Protein AF-A0A7W1LN37-F1 (afdb_monomer)

Solvent-accessible surface area (backbone atoms only — not comparable to full-atom values): 5889 Å² total; per-residue (Å²): 143,82,86,81,80,59,68,68,56,55,52,51,50,53,50,52,52,51,52,50,53,52,51,55,58,57,50,51,65,76,66,51,80,75,85,78,79,82,83,60,90,62,71,45,82,70,44,58,78,36,67,67,75,41,67,77,50,77,49,78,46,66,31,92,90,46,73,94,40,73,45,78,48,76,42,61,58,87,82,74,81,78,83,90,67,99,74,133

Secondary structure (DSSP, 8-state):
------HHHHHHHHHHHHHHHHHHH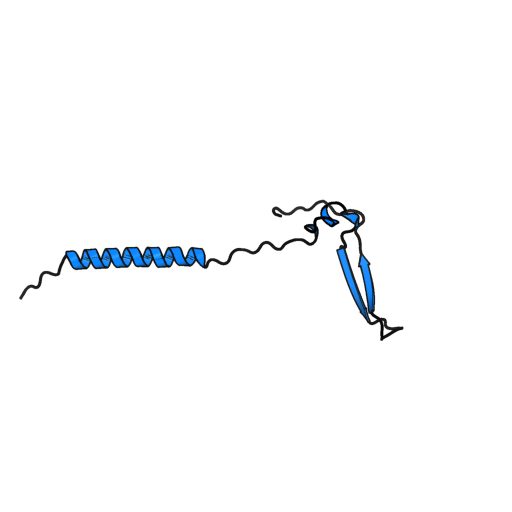HHHHHSSPP-PPPPPGGGSTTTTT-GGG-EEEEEEEE-SS-TTSEEEEEEE-S-PPPP-SS--

Mean predicted aligned error: 16.5 Å

pLDDT: mean 71.47, std 15.27, range [43.41, 98.19]

Nearest PDB structures (foldseek):
  7y4l-assembly1_WA  TM=2.799E-01  e=6.888E+00  Porphyridium purpureum

Foldseek 3Di:
DDDDDDPPVVVVVVVVVVVVVVVVVVVVVVVPDDPDDDDDPCPPPVCVVPVQPDWDDKDWDQDPVHNVDIDIDIHGDPDDDPDDDDDD

Structure (mmCIF, N/CA/C/O backbone):
data_AF-A0A7W1LN37-F1
#
_entry.id   AF-A0A7W1LN37-F1
#
loop_
_atom_site.group_PDB
_atom_site.id
_atom_site.type_symbol
_atom_site.label_atom_id
_atom_site.label_alt_id
_atom_site.label_comp_id
_atom_site.label_asym_id
_atom_site.label_entity_id
_atom_site.label_seq_id
_atom_site.pdbx_PDB_ins_code
_atom_site.Cartn_x
_atom_site.Cartn_y
_atom_site.Cartn_z
_atom_site.occupancy
_atom_site.B_iso_or_equiv
_atom_site.auth_seq_id
_atom_site.auth_comp_id
_atom_site.auth_asym_id
_atom_site.auth_atom_id
_atom_site.pdbx_PDB_model_num
ATOM 1 N N . MET A 1 1 ? 68.717 -42.795 20.129 1.00 47.88 1 MET A N 1
ATOM 2 C CA . MET A 1 1 ? 67.506 -41.973 20.341 1.00 47.88 1 MET A CA 1
ATOM 3 C C . MET A 1 1 ? 67.500 -40.823 19.335 1.00 47.88 1 MET A C 1
ATOM 5 O O . MET A 1 1 ? 68.056 -39.782 19.636 1.00 47.88 1 MET A O 1
ATOM 9 N N . GLN A 1 2 ? 66.946 -41.009 18.134 1.00 50.72 2 GLN A N 1
ATOM 10 C CA . GLN A 1 2 ? 66.573 -39.908 17.226 1.00 50.72 2 GLN A CA 1
ATOM 11 C C . GLN A 1 2 ? 65.371 -40.390 16.398 1.00 50.72 2 GLN A C 1
ATOM 13 O O . GLN A 1 2 ? 65.508 -41.228 15.509 1.00 50.72 2 GLN A O 1
ATOM 18 N N . LEU A 1 3 ? 64.174 -39.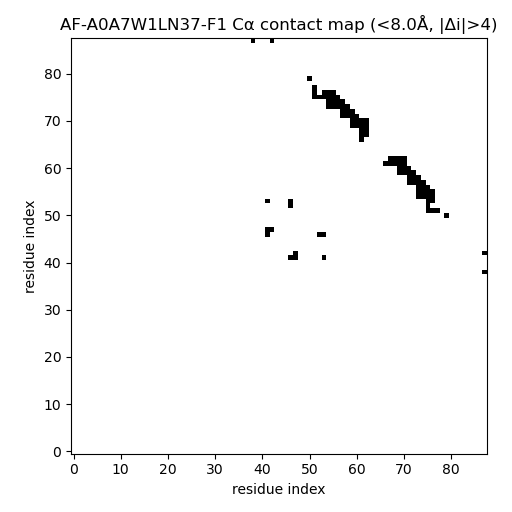939 16.775 1.00 55.78 3 LEU A N 1
ATOM 19 C CA . LEU A 1 3 ? 62.898 -40.296 16.157 1.00 55.78 3 LEU A CA 1
ATOM 20 C C . LEU A 1 3 ? 62.649 -39.326 14.990 1.00 55.78 3 LEU A C 1
ATOM 22 O O . LEU A 1 3 ? 62.336 -38.165 15.222 1.00 55.78 3 LEU A O 1
ATOM 26 N N . ILE A 1 4 ? 62.810 -39.766 13.740 1.00 59.75 4 ILE A N 1
ATOM 27 C CA . ILE A 1 4 ? 62.530 -38.936 12.552 1.00 59.75 4 ILE A CA 1
ATOM 28 C C . ILE A 1 4 ? 61.010 -38.958 12.294 1.00 59.75 4 ILE A C 1
ATOM 30 O O . ILE A 1 4 ? 60.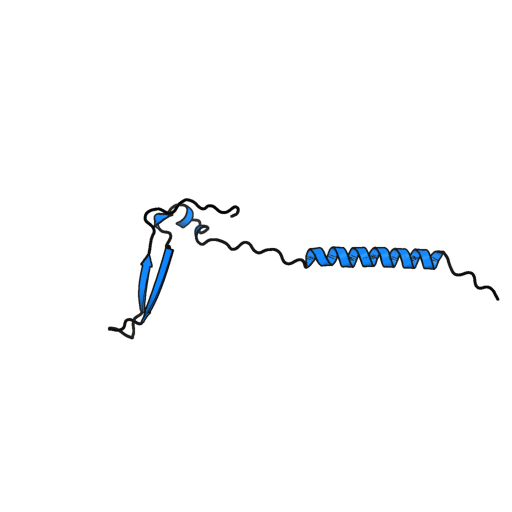482 -40.013 11.923 1.00 59.75 4 ILE A O 1
ATOM 34 N N . PRO A 1 5 ? 60.255 -37.852 12.447 1.00 54.09 5 PRO A N 1
ATOM 35 C CA . PRO A 1 5 ? 58.812 -37.906 12.271 1.00 54.09 5 PRO A CA 1
ATOM 36 C C . PRO A 1 5 ? 58.432 -37.872 10.781 1.00 54.09 5 PRO A C 1
ATOM 38 O O . PRO A 1 5 ? 58.598 -36.882 10.074 1.00 54.09 5 PRO A O 1
ATOM 41 N N . ARG A 1 6 ? 57.882 -38.996 10.303 1.00 61.25 6 ARG A N 1
ATOM 42 C CA . ARG A 1 6 ? 56.633 -39.096 9.517 1.00 61.25 6 ARG A CA 1
ATOM 43 C C . ARG A 1 6 ? 56.285 -37.890 8.599 1.00 61.25 6 ARG A C 1
ATOM 45 O O . ARG A 1 6 ? 55.217 -37.297 8.728 1.00 61.25 6 ARG A O 1
ATOM 52 N N . LYS A 1 7 ? 57.086 -37.616 7.554 1.00 53.84 7 LYS A N 1
ATOM 53 C CA . LYS A 1 7 ? 56.746 -36.650 6.466 1.00 53.84 7 LYS A CA 1
ATOM 54 C C . LYS A 1 7 ? 55.337 -36.852 5.872 1.00 53.84 7 LYS A C 1
ATOM 56 O O . LYS A 1 7 ? 54.698 -35.895 5.448 1.00 53.84 7 LYS A O 1
ATOM 61 N N . LYS A 1 8 ? 54.833 -38.093 5.854 1.00 55.91 8 LYS A N 1
ATOM 62 C CA . LYS A 1 8 ? 53.475 -38.442 5.390 1.00 55.91 8 LYS A CA 1
ATOM 63 C C . LYS A 1 8 ? 52.366 -37.887 6.300 1.00 55.91 8 LYS A C 1
ATOM 65 O O . LYS A 1 8 ? 51.318 -37.502 5.798 1.00 55.91 8 LYS A O 1
ATOM 70 N N . HIS A 1 9 ? 52.611 -37.786 7.608 1.00 56.66 9 HIS A N 1
ATOM 71 C CA . HIS A 1 9 ? 51.633 -37.261 8.569 1.00 56.66 9 HIS A CA 1
ATOM 72 C C . HIS A 1 9 ? 51.568 -35.737 8.549 1.00 56.66 9 HIS A C 1
ATOM 74 O O . HIS A 1 9 ? 50.484 -35.187 8.683 1.00 56.66 9 HIS A O 1
ATOM 80 N N . VAL A 1 10 ? 52.695 -35.068 8.284 1.00 60.09 10 VAL A N 1
ATOM 81 C CA . VAL A 1 10 ? 52.736 -33.610 8.075 1.00 60.09 10 VAL A CA 1
ATOM 82 C C . VAL A 1 10 ? 51.956 -33.215 6.815 1.00 60.09 10 VAL A C 1
ATOM 84 O O . VAL A 1 10 ? 51.178 -32.270 6.844 1.00 60.09 10 VAL A O 1
ATOM 87 N N . ARG A 1 11 ? 52.091 -33.985 5.725 1.00 61.03 11 ARG A N 1
ATOM 88 C CA . ARG A 1 11 ? 51.344 -33.761 4.472 1.00 61.03 11 ARG A CA 1
ATOM 89 C C . ARG A 1 11 ? 49.846 -34.030 4.624 1.00 61.03 11 ARG A C 1
ATOM 91 O O . ARG A 1 11 ? 49.045 -33.252 4.122 1.00 61.03 11 ARG A O 1
ATOM 98 N N . GLY A 1 12 ? 49.474 -35.094 5.340 1.00 60.28 12 GLY A N 1
ATOM 99 C CA . GLY A 1 12 ? 48.074 -35.393 5.655 1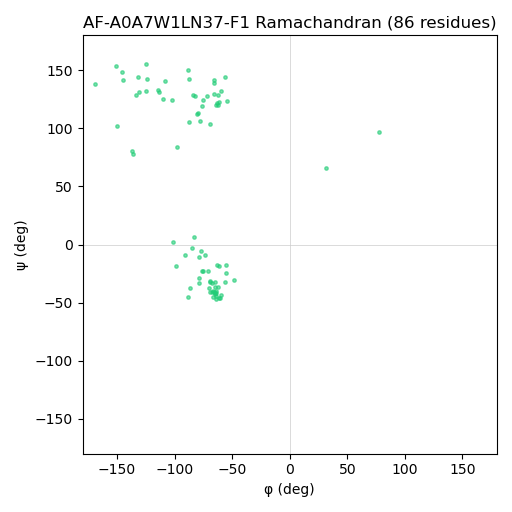.00 60.28 12 GLY A CA 1
ATOM 100 C C . GLY A 1 12 ? 47.434 -34.315 6.531 1.00 60.28 12 GLY A C 1
ATOM 101 O O . GLY A 1 12 ? 46.369 -33.816 6.193 1.00 60.28 12 GLY A O 1
ATOM 102 N N . ALA A 1 13 ? 48.122 -33.884 7.594 1.00 65.75 13 ALA A N 1
ATOM 103 C CA . ALA A 1 13 ? 47.649 -32.805 8.458 1.00 65.75 13 ALA A CA 1
ATOM 104 C C . ALA A 1 13 ? 47.476 -31.489 7.685 1.00 65.75 13 ALA A C 1
ATOM 106 O O . ALA A 1 13 ? 46.431 -30.859 7.786 1.00 65.75 13 ALA A O 1
ATOM 107 N N . MET A 1 14 ? 48.451 -31.110 6.853 1.00 69.50 14 MET A N 1
ATOM 108 C CA . MET A 1 14 ? 48.384 -29.902 6.023 1.00 69.50 14 MET A CA 1
ATOM 109 C C . MET A 1 14 ? 47.225 -29.943 5.014 1.00 69.50 14 MET A C 1
ATOM 111 O O . MET A 1 14 ? 46.578 -28.925 4.783 1.00 69.50 14 MET A O 1
ATOM 115 N N . CYS A 1 15 ? 46.918 -31.116 4.454 1.00 70.06 15 CYS A N 1
ATOM 116 C CA . CYS A 1 15 ? 45.779 -31.301 3.556 1.00 70.06 15 CYS A CA 1
ATOM 117 C C . CYS A 1 15 ? 44.438 -31.188 4.304 1.00 70.06 15 CYS A C 1
ATOM 119 O O . CYS A 1 15 ? 43.532 -30.510 3.827 1.00 70.06 15 CYS A O 1
ATOM 121 N N . CYS A 1 16 ? 44.337 -31.756 5.512 1.00 72.38 16 CYS A N 1
ATOM 122 C CA . CYS A 1 16 ? 43.157 -31.603 6.367 1.00 72.38 16 CYS A CA 1
ATOM 123 C C . CYS A 1 16 ? 42.938 -30.150 6.810 1.00 72.38 16 CYS A C 1
ATOM 125 O O . CYS A 1 16 ? 41.801 -29.695 6.804 1.00 72.38 16 CYS A O 1
ATOM 127 N N . PHE A 1 17 ? 44.007 -29.418 7.150 1.00 72.25 17 PHE A N 1
ATOM 128 C CA . PHE A 1 17 ? 43.936 -27.991 7.491 1.00 72.25 17 PHE A CA 1
ATOM 129 C C . PHE A 1 17 ? 43.515 -27.124 6.301 1.00 72.25 17 PHE A C 1
ATOM 131 O O . PHE A 1 17 ? 42.713 -26.209 6.461 1.00 72.25 17 PHE A O 1
ATOM 138 N N . ALA A 1 18 ? 44.025 -27.415 5.102 1.00 72.50 18 ALA A N 1
ATOM 139 C CA . ALA A 1 18 ? 43.598 -26.717 3.895 1.00 72.50 18 ALA A CA 1
ATOM 140 C C . ALA A 1 18 ? 42.114 -26.987 3.590 1.00 72.50 18 ALA A C 1
ATOM 142 O O . ALA A 1 18 ? 41.361 -26.054 3.321 1.00 72.50 18 ALA A O 1
ATOM 143 N N . ALA A 1 19 ? 41.676 -28.246 3.692 1.00 72.88 19 ALA A N 1
ATOM 144 C CA . ALA A 1 19 ? 40.288 -28.636 3.454 1.00 72.88 19 ALA A CA 1
ATOM 145 C C . ALA A 1 19 ? 39.314 -28.012 4.468 1.00 72.88 19 ALA A C 1
ATOM 147 O O . ALA A 1 19 ? 38.247 -27.537 4.078 1.00 72.88 19 ALA A O 1
ATOM 148 N N . SER A 1 20 ? 39.677 -27.964 5.753 1.00 74.81 20 SER A N 1
ATOM 149 C CA . SER A 1 20 ? 38.841 -27.336 6.781 1.00 74.81 20 SER A CA 1
ATOM 150 C C . SER A 1 20 ? 38.788 -25.814 6.643 1.00 74.81 20 SER A C 1
ATOM 152 O O . SER A 1 20 ? 37.714 -25.242 6.808 1.00 74.81 20 SER A O 1
ATOM 154 N N . ALA A 1 21 ? 39.888 -25.156 6.264 1.00 75.81 21 ALA A N 1
ATOM 155 C CA . ALA A 1 21 ? 39.888 -23.721 5.977 1.00 75.81 21 ALA A CA 1
ATOM 156 C C . ALA A 1 21 ? 38.950 -23.371 4.807 1.00 75.81 21 ALA A C 1
ATOM 158 O O . ALA A 1 21 ? 38.122 -22.471 4.931 1.00 75.81 21 ALA A O 1
ATOM 159 N N . LEU A 1 22 ? 39.013 -24.134 3.710 1.00 76.38 22 LEU A N 1
ATOM 160 C CA . LEU A 1 22 ? 38.115 -23.980 2.558 1.00 76.38 22 LEU A CA 1
ATOM 161 C C . LEU A 1 22 ? 36.640 -24.182 2.936 1.00 76.38 22 LEU A C 1
ATOM 163 O O . LEU A 1 22 ? 35.789 -23.397 2.521 1.00 76.38 22 LEU A O 1
ATOM 167 N N . ALA A 1 23 ? 36.335 -25.196 3.751 1.00 75.81 23 ALA A N 1
ATOM 168 C CA . ALA A 1 23 ? 34.973 -25.464 4.205 1.00 75.81 23 ALA A CA 1
ATOM 169 C C . ALA A 1 23 ? 34.417 -24.336 5.092 1.00 75.81 23 ALA A C 1
ATOM 171 O O . ALA A 1 23 ? 33.272 -23.922 4.912 1.00 75.81 23 ALA A O 1
ATOM 172 N N . VAL A 1 24 ? 35.220 -23.799 6.016 1.00 76.75 24 VAL A N 1
ATOM 173 C CA . VAL A 1 24 ? 34.804 -22.702 6.906 1.00 76.75 24 VAL A CA 1
ATOM 174 C C . VAL A 1 24 ? 34.571 -21.411 6.119 1.00 76.75 24 VAL A C 1
ATOM 176 O O . VAL A 1 24 ? 33.539 -20.767 6.300 1.00 76.75 24 VAL A O 1
ATOM 179 N N . THR A 1 25 ? 35.473 -21.052 5.199 1.00 73.31 25 THR A N 1
ATOM 180 C CA . THR A 1 25 ? 35.310 -19.850 4.366 1.00 73.31 25 THR A CA 1
ATOM 181 C C . THR A 1 25 ? 34.128 -19.976 3.400 1.00 73.31 25 THR A C 1
ATOM 183 O O . THR A 1 25 ? 33.366 -19.024 3.255 1.00 73.31 25 THR A O 1
ATOM 186 N N . GLY A 1 26 ? 33.920 -21.147 2.787 1.00 75.69 26 GLY A N 1
ATOM 187 C CA . GLY A 1 26 ? 32.769 -21.390 1.909 1.00 75.69 26 GLY A CA 1
ATOM 188 C C . GLY A 1 26 ? 31.426 -21.333 2.646 1.00 75.69 26 GLY A C 1
ATOM 189 O O . GLY A 1 26 ? 30.454 -20.800 2.120 1.00 75.69 26 GLY A O 1
ATOM 190 N N . SER A 1 27 ? 31.383 -21.810 3.893 1.00 73.19 27 SER A N 1
ATOM 191 C CA . SER A 1 27 ? 30.165 -21.785 4.718 1.00 73.19 27 SER A CA 1
ATOM 192 C C . SER A 1 27 ? 29.768 -20.369 5.145 1.00 73.19 27 SER A C 1
ATOM 194 O O . SER A 1 27 ? 28.582 -20.074 5.261 1.00 73.19 27 SER A O 1
ATOM 196 N N . ALA A 1 28 ? 30.739 -19.472 5.343 1.00 73.44 28 ALA A N 1
ATOM 197 C CA . ALA A 1 28 ? 30.471 -18.079 5.696 1.00 73.44 28 ALA A CA 1
ATOM 198 C C . ALA A 1 28 ? 29.746 -17.312 4.575 1.00 73.44 28 ALA A C 1
ATOM 200 O O . ALA A 1 28 ? 28.917 -16.458 4.867 1.00 73.44 28 ALA A O 1
ATOM 201 N N . ALA A 1 29 ? 30.006 -17.646 3.306 1.00 74.12 29 ALA A N 1
ATOM 202 C CA . ALA A 1 29 ? 29.299 -17.055 2.169 1.00 74.12 29 ALA A CA 1
ATOM 203 C C . ALA A 1 29 ? 27.829 -17.507 2.085 1.00 74.12 29 ALA A C 1
ATOM 205 O O . ALA A 1 29 ? 26.982 -16.733 1.660 1.00 74.12 29 ALA A O 1
ATOM 206 N N . LEU A 1 30 ? 27.518 -18.730 2.528 1.00 75.06 30 LEU A N 1
ATOM 207 C CA . LEU A 1 30 ? 26.146 -19.259 2.564 1.00 75.06 30 LEU A CA 1
ATOM 208 C C . LEU A 1 30 ? 25.309 -18.693 3.721 1.00 75.06 30 LEU A C 1
ATOM 210 O O . LEU A 1 30 ? 24.086 -18.735 3.670 1.00 75.06 30 LEU A O 1
ATOM 214 N N . LEU A 1 31 ? 25.967 -18.203 4.773 1.00 77.06 31 LEU A N 1
ATOM 215 C CA . LEU A 1 31 ? 25.334 -17.588 5.944 1.00 77.06 31 LEU A CA 1
ATOM 216 C C . LEU A 1 31 ? 25.393 -16.058 5.906 1.00 77.06 31 LEU A C 1
ATOM 218 O O . LEU A 1 31 ? 24.971 -15.404 6.862 1.00 77.06 31 LEU A O 1
ATOM 222 N N . ALA A 1 32 ? 25.946 -15.481 4.837 1.00 80.31 32 ALA A N 1
ATOM 223 C CA . ALA A 1 32 ? 25.935 -14.045 4.649 1.00 80.31 32 ALA A CA 1
ATOM 224 C C . ALA A 1 32 ? 24.476 -13.593 4.516 1.00 80.31 32 ALA A C 1
ATOM 226 O O . ALA A 1 32 ? 23.745 -14.076 3.655 1.00 80.31 32 ALA A O 1
ATOM 227 N N . ALA A 1 33 ? 24.046 -12.692 5.400 1.00 76.19 33 ALA A N 1
ATOM 228 C CA . ALA A 1 33 ? 22.719 -12.105 5.310 1.00 76.19 33 ALA A CA 1
ATOM 229 C C . ALA A 1 33 ? 22.617 -11.320 3.997 1.00 76.19 33 ALA A C 1
ATOM 231 O O . ALA A 1 33 ? 23.397 -10.392 3.766 1.00 76.19 33 ALA A O 1
ATOM 232 N N . GLU A 1 34 ? 21.673 -11.697 3.139 1.00 75.19 34 GLU A N 1
ATOM 233 C CA . GLU A 1 34 ? 21.358 -10.902 1.960 1.00 75.19 34 GLU A CA 1
ATOM 234 C C . GLU A 1 34 ? 20.756 -9.564 2.399 1.00 75.19 34 GLU A C 1
ATOM 236 O O . GLU A 1 34 ? 19.952 -9.491 3.334 1.00 75.19 34 GLU A O 1
ATOM 241 N N . VAL A 1 35 ? 21.163 -8.483 1.733 1.00 75.62 35 VAL A N 1
ATOM 242 C CA . VAL A 1 35 ? 20.519 -7.181 1.908 1.00 75.62 35 VAL A CA 1
ATOM 243 C C . VAL A 1 35 ? 19.131 -7.297 1.290 1.00 75.62 35 VAL A C 1
ATOM 245 O O . VAL A 1 35 ? 19.000 -7.312 0.069 1.00 75.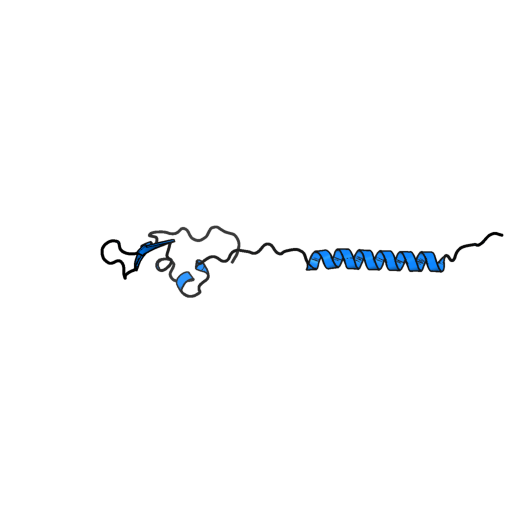62 35 VAL A O 1
ATOM 248 N N . GLY A 1 36 ? 18.102 -7.417 2.128 1.00 62.84 36 GLY A N 1
ATOM 249 C CA . GLY A 1 36 ? 16.722 -7.449 1.661 1.00 62.84 36 GLY A CA 1
ATOM 250 C C . GLY A 1 36 ? 16.376 -6.148 0.940 1.00 62.84 36 GLY A C 1
ATOM 251 O O . GLY A 1 36 ? 16.494 -5.066 1.518 1.00 62.84 36 GLY A O 1
ATOM 252 N N . THR A 1 37 ? 15.950 -6.243 -0.317 1.00 66.19 37 THR A N 1
ATOM 253 C CA . THR A 1 37 ? 15.266 -5.144 -0.994 1.00 66.19 37 THR A CA 1
ATOM 254 C C . THR A 1 37 ? 13.869 -5.017 -0.390 1.00 66.19 37 THR A C 1
ATOM 256 O O . THR A 1 37 ? 13.134 -5.995 -0.257 1.00 66.19 37 THR A O 1
ATOM 259 N N . ALA A 1 38 ? 13.506 -3.814 0.050 1.00 59.91 38 ALA A N 1
ATOM 260 C CA . ALA A 1 38 ? 12.133 -3.539 0.442 1.00 59.91 38 ALA A CA 1
ATOM 261 C C . ALA A 1 38 ? 11.300 -3.373 -0.837 1.00 59.91 38 ALA A C 1
ATOM 263 O O . ALA A 1 38 ? 11.594 -2.486 -1.636 1.00 59.91 38 ALA A O 1
ATOM 264 N N . SER A 1 39 ? 10.289 -4.224 -1.026 1.00 54.69 39 SER A N 1
ATOM 265 C CA . SER A 1 39 ? 9.305 -4.066 -2.105 1.00 54.69 39 SER A CA 1
ATOM 266 C C . SER A 1 39 ? 8.475 -2.800 -1.869 1.00 54.69 39 SER A C 1
ATOM 268 O O . SER A 1 39 ? 8.139 -2.462 -0.727 1.00 54.69 39 SER A O 1
ATOM 270 N N . SER A 1 40 ? 8.168 -2.083 -2.949 1.00 59.84 40 SER A N 1
ATOM 271 C CA . SER A 1 40 ? 7.275 -0.924 -2.917 1.00 59.84 40 SER A CA 1
ATOM 272 C C . SER A 1 40 ? 5.816 -1.347 -3.124 1.00 59.84 40 SER A C 1
ATOM 274 O O . SER A 1 40 ? 5.523 -2.275 -3.873 1.00 59.84 40 SER A O 1
ATOM 276 N N . HIS A 1 41 ? 4.870 -0.601 -2.542 1.00 53.66 41 HIS A N 1
ATOM 277 C CA . HIS A 1 41 ? 3.417 -0.764 -2.746 1.00 53.66 41 HIS A CA 1
ATOM 278 C C . HIS A 1 41 ? 2.988 -0.693 -4.233 1.00 53.66 41 HIS A C 1
ATOM 280 O O . HIS A 1 41 ? 1.913 -1.168 -4.600 1.00 53.66 41 HIS A O 1
ATOM 286 N N . ARG A 1 42 ? 3.855 -0.149 -5.100 1.00 53.88 42 ARG A N 1
ATOM 287 C CA . ARG A 1 42 ? 3.647 -0.009 -6.550 1.00 53.88 42 ARG A CA 1
ATOM 288 C C . ARG A 1 42 ? 3.745 -1.299 -7.363 1.00 53.88 42 ARG A C 1
ATOM 290 O O . ARG A 1 42 ? 3.429 -1.270 -8.548 1.00 53.88 42 ARG A O 1
ATOM 297 N N . GLU A 1 43 ? 4.177 -2.416 -6.783 1.00 56.03 43 GLU A N 1
ATOM 298 C CA . GLU A 1 43 ? 4.396 -3.662 -7.538 1.00 56.03 43 GLU A CA 1
ATOM 299 C C . GLU A 1 43 ? 3.130 -4.515 -7.723 1.00 56.03 43 GLU A C 1
ATOM 301 O O . GLU A 1 43 ? 3.158 -5.526 -8.428 1.00 56.03 43 GLU A O 1
ATOM 306 N N . ALA A 1 44 ? 1.989 -4.109 -7.151 1.00 59.91 44 ALA A N 1
ATOM 307 C CA . ALA A 1 44 ? 0.717 -4.779 -7.401 1.00 59.91 44 ALA A CA 1
ATOM 308 C C . ALA A 1 44 ? 0.328 -4.635 -8.895 1.00 59.91 44 ALA A C 1
ATOM 310 O O . ALA A 1 44 ? 0.108 -3.510 -9.354 1.00 59.91 44 ALA A O 1
ATOM 311 N N . PRO A 1 45 ? 0.166 -5.736 -9.663 1.00 59.94 45 PRO A N 1
ATOM 312 C CA . PRO A 1 45 ? 0.018 -5.700 -11.127 1.00 59.94 45 PRO A CA 1
ATOM 313 C C . PRO A 1 45 ? -1.117 -4.816 -11.669 1.00 59.94 45 PRO A C 1
ATOM 315 O O . PRO A 1 45 ? -1.075 -4.384 -12.821 1.00 59.94 45 PRO A O 1
ATOM 318 N N . LEU A 1 46 ? -2.149 -4.561 -10.858 1.00 59.28 46 LEU A N 1
ATOM 319 C CA . LEU A 1 46 ? -3.286 -3.716 -11.230 1.00 59.28 46 LEU A CA 1
ATOM 320 C C . LEU A 1 46 ? -3.044 -2.227 -10.942 1.00 59.28 46 LEU A C 1
ATOM 322 O O . LEU A 1 46 ? -3.436 -1.401 -11.758 1.00 59.28 46 LEU A O 1
ATOM 326 N N . ILE A 1 47 ? -2.364 -1.887 -9.841 1.00 66.25 47 ILE A N 1
ATOM 327 C CA . ILE A 1 47 ? -2.060 -0.492 -9.467 1.00 66.25 47 ILE A CA 1
ATOM 328 C C . ILE A 1 47 ? -0.879 0.050 -10.278 1.00 66.25 47 ILE A C 1
ATOM 330 O O . ILE A 1 47 ? -0.858 1.225 -10.626 1.00 66.25 47 ILE A O 1
ATOM 334 N N . LEU A 1 48 ? 0.049 -0.817 -10.701 1.00 65.44 48 LEU A N 1
ATOM 335 C CA . LEU A 1 48 ? 1.146 -0.435 -11.597 1.00 65.44 48 LEU A CA 1
ATOM 336 C C . LEU A 1 48 ? 0.644 0.191 -12.916 1.00 65.44 48 LEU A C 1
ATOM 338 O O . LEU A 1 48 ? 1.293 1.078 -13.467 1.00 65.44 48 LEU A O 1
ATOM 342 N N . ASN A 1 49 ? -0.519 -0.251 -13.406 1.00 69.94 49 ASN A N 1
ATOM 343 C CA . ASN A 1 49 ? -1.149 0.277 -14.619 1.00 69.94 49 ASN A CA 1
ATOM 344 C C . ASN A 1 49 ? -2.116 1.447 -14.354 1.00 69.94 49 ASN A C 1
ATOM 346 O O . ASN A 1 49 ? -2.555 2.083 -15.311 1.00 69.94 49 ASN A O 1
ATOM 350 N N . ASP A 1 50 ? -2.434 1.747 -13.089 1.00 76.00 50 ASP A N 1
ATOM 351 C CA . ASP A 1 50 ? -3.261 2.888 -12.681 1.00 76.00 50 ASP A CA 1
ATOM 352 C C . ASP A 1 50 ? -2.651 3.616 -11.466 1.00 76.00 50 ASP A C 1
ATOM 354 O O . ASP A 1 50 ? -3.111 3.462 -10.332 1.00 76.00 50 ASP A O 1
ATOM 358 N N . PRO A 1 51 ? -1.615 4.448 -11.687 1.00 72.31 51 PRO A N 1
ATOM 359 C CA . PRO A 1 51 ? -0.943 5.176 -10.612 1.00 72.31 51 PRO A CA 1
ATOM 360 C C . PRO A 1 51 ? -1.850 6.154 -9.855 1.00 72.31 51 PRO A C 1
ATOM 362 O O . PRO A 1 51 ? -1.499 6.579 -8.760 1.00 72.31 51 PRO A O 1
ATOM 365 N N . GLN A 1 52 ? -2.997 6.543 -10.425 1.00 73.00 52 GLN A N 1
ATOM 366 C CA . GLN A 1 52 ? -3.956 7.414 -9.738 1.00 73.00 52 GLN A CA 1
ATOM 367 C C . GLN A 1 52 ? -4.741 6.664 -8.662 1.00 73.00 52 GLN A C 1
ATOM 369 O O . GLN A 1 52 ? -5.242 7.290 -7.730 1.00 73.00 52 GLN A O 1
ATOM 374 N N . ALA A 1 53 ? -4.842 5.339 -8.776 1.00 77.62 53 ALA A N 1
ATOM 375 C CA . ALA A 1 53 ? -5.445 4.495 -7.756 1.00 77.62 53 ALA A CA 1
ATOM 376 C C . ALA A 1 53 ? -4.501 4.231 -6.566 1.00 77.62 53 ALA A C 1
ATOM 378 O O . ALA A 1 53 ? -4.957 3.723 -5.539 1.00 77.62 53 ALA A O 1
ATOM 379 N N . ASP A 1 54 ? -3.218 4.595 -6.675 1.00 76.31 54 ASP A N 1
ATOM 380 C CA . ASP A 1 54 ? -2.225 4.432 -5.612 1.00 76.31 54 ASP A CA 1
ATOM 381 C C . ASP A 1 54 ? -2.424 5.486 -4.508 1.00 76.31 54 ASP A C 1
ATOM 383 O O . ASP A 1 54 ? -2.455 6.696 -4.763 1.00 76.31 54 ASP A O 1
ATOM 387 N N . ASN A 1 55 ? -2.588 5.029 -3.268 1.00 78.88 55 ASN A N 1
ATOM 388 C CA . ASN A 1 55 ? -2.805 5.900 -2.117 1.00 78.88 55 ASN A CA 1
ATOM 389 C C . ASN A 1 55 ? -1.460 6.346 -1.524 1.00 78.88 55 ASN A C 1
ATOM 391 O O . ASN A 1 55 ? -0.530 5.552 -1.427 1.00 78.88 55 ASN A O 1
ATOM 395 N N . THR A 1 56 ? -1.350 7.594 -1.066 1.00 78.69 56 THR A N 1
ATOM 396 C CA . THR A 1 56 ? -0.117 8.053 -0.396 1.00 78.69 56 THR A CA 1
ATOM 397 C C . THR A 1 56 ? -0.122 7.793 1.093 1.00 78.69 56 THR A C 1
ATOM 399 O O . THR A 1 56 ? 0.862 7.316 1.643 1.00 78.69 56 THR A O 1
ATOM 402 N N . ASP A 1 57 ? -1.241 8.105 1.743 1.00 82.50 57 ASP A N 1
ATOM 403 C 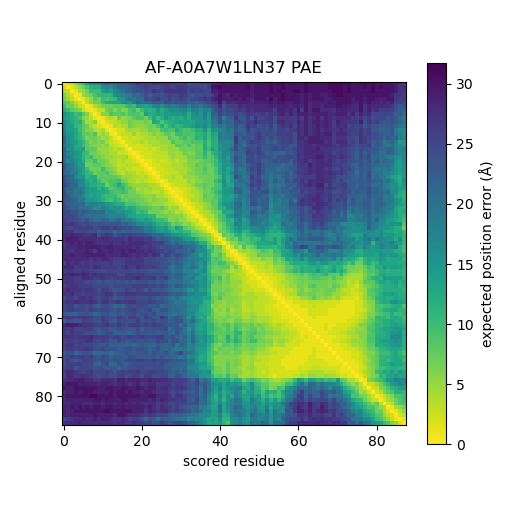CA . ASP A 1 57 ? -1.369 8.092 3.193 1.00 82.50 57 ASP A CA 1
ATOM 404 C C . ASP A 1 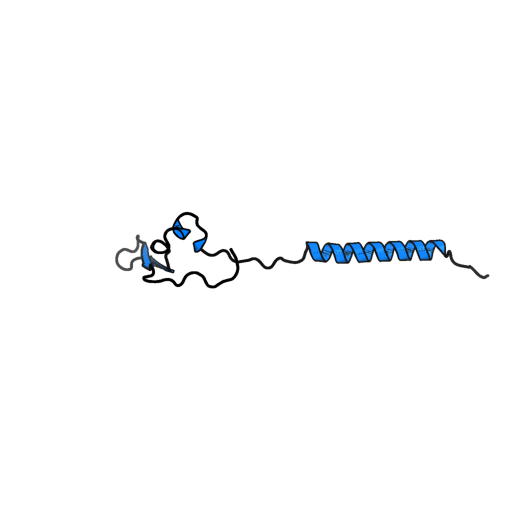57 ? -2.777 7.652 3.584 1.00 82.50 57 ASP A C 1
ATOM 406 O O . ASP A 1 57 ? -3.752 7.942 2.882 1.00 82.50 57 ASP A O 1
ATOM 410 N N . VAL A 1 58 ? -2.881 6.978 4.731 1.00 89.19 58 VAL A N 1
ATOM 411 C CA . VAL A 1 58 ? -4.151 6.613 5.365 1.00 89.19 58 VAL A CA 1
ATOM 412 C C . VAL A 1 58 ? -4.109 7.013 6.833 1.00 89.19 58 VAL A C 1
ATOM 414 O O . VAL A 1 58 ? -3.171 6.677 7.555 1.00 89.19 58 VAL A O 1
ATOM 417 N N . TYR A 1 59 ? -5.163 7.685 7.284 1.00 92.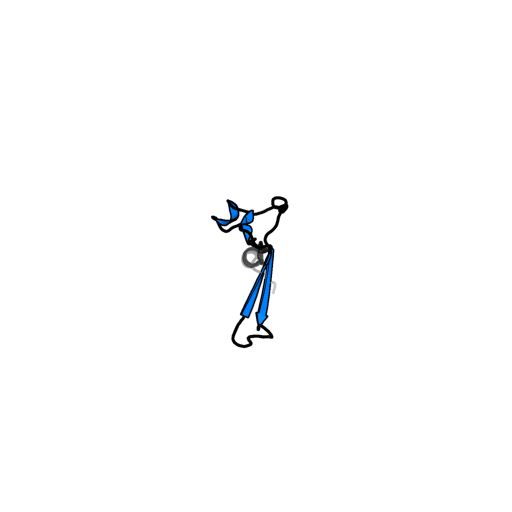56 59 TYR A N 1
ATOM 418 C CA . TYR A 1 59 ? -5.403 8.021 8.681 1.00 92.56 59 TYR A CA 1
ATOM 419 C C . TYR A 1 59 ? -6.639 7.274 9.173 1.00 92.56 59 TYR A C 1
ATOM 421 O O . TYR A 1 59 ? -7.677 7.274 8.508 1.00 92.56 59 TYR A O 1
ATOM 429 N N . ALA A 1 60 ? -6.530 6.658 10.349 1.00 97.12 60 ALA A N 1
ATOM 430 C CA . ALA A 1 60 ? -7.607 5.902 10.974 1.00 97.12 60 ALA A CA 1
ATOM 431 C C . ALA A 1 60 ? -7.730 6.280 12.451 1.00 97.12 60 ALA A C 1
ATOM 433 O O . ALA A 1 60 ? -6.743 6.254 13.187 1.00 97.12 60 ALA A O 1
ATOM 434 N N . PHE A 1 61 ? -8.937 6.631 12.887 1.00 97.88 61 PHE A N 1
ATOM 435 C CA . PHE A 1 61 ? -9.218 6.965 14.282 1.00 97.88 61 PHE A CA 1
ATOM 436 C C . PHE A 1 61 ? -10.667 6.636 14.640 1.00 97.88 61 PHE A C 1
ATOM 438 O O . PHE A 1 61 ? -11.547 6.625 13.779 1.00 97.88 61 PHE A O 1
ATOM 445 N N . VAL A 1 62 ? -10.920 6.367 15.922 1.00 98.12 62 VAL A N 1
ATOM 446 C CA . VAL A 1 62 ? -12.286 6.205 16.438 1.00 98.12 62 VAL A CA 1
ATOM 447 C C . VAL A 1 62 ? -13.005 7.544 16.333 1.00 98.12 62 VAL A C 1
ATOM 449 O O . VAL A 1 62 ? -12.468 8.567 16.766 1.00 98.12 62 VAL A O 1
ATOM 452 N N . SER A 1 63 ? -14.200 7.547 15.745 1.00 97.31 63 SER A N 1
ATOM 453 C CA . SER A 1 63 ? -14.979 8.774 15.591 1.00 97.31 63 SER A CA 1
ATOM 454 C C . SER A 1 63 ? -15.338 9.343 16.976 1.00 97.31 63 SER A C 1
ATOM 456 O O . SER A 1 63 ? -15.848 8.615 17.832 1.00 97.31 63 SER A O 1
ATOM 458 N N . PRO A 1 64 ? -15.072 10.637 17.232 1.00 96.12 64 PRO A N 1
ATOM 459 C CA . PRO A 1 64 ? -15.360 11.256 18.525 1.00 96.12 64 PRO A CA 1
ATOM 460 C C . PRO A 1 64 ? -16.865 11.442 18.782 1.00 96.12 64 PRO A C 1
ATOM 462 O O . PRO A 1 64 ? -17.279 11.551 19.934 1.00 96.12 64 PRO A O 1
ATOM 465 N N . ASP A 1 65 ? -17.676 11.489 17.725 1.00 97.06 65 ASP A N 1
ATOM 466 C CA . ASP A 1 65 ? -19.130 11.665 17.740 1.00 97.06 65 ASP A CA 1
ATOM 467 C C . ASP A 1 65 ? -19.915 10.347 17.589 1.00 97.06 65 ASP A C 1
ATOM 469 O O . ASP A 1 65 ? -21.076 10.276 17.992 1.00 97.06 65 ASP A O 1
ATOM 473 N N . ALA A 1 66 ? -19.272 9.287 17.091 1.00 97.75 66 ALA A N 1
ATOM 474 C CA . ALA A 1 66 ? -19.798 7.926 17.007 1.00 97.75 66 ALA A CA 1
ATOM 475 C C . ALA A 1 66 ? -18.722 6.895 17.431 1.00 97.75 66 ALA A C 1
ATOM 477 O O . ALA A 1 66 ? -18.102 6.261 16.570 1.00 97.75 66 ALA A O 1
ATOM 478 N N . PRO A 1 67 ? -18.514 6.682 18.749 1.00 97.19 67 PRO A N 1
ATOM 479 C CA . PRO A 1 67 ? -17.392 5.896 19.285 1.00 97.19 67 PRO A CA 1
ATOM 480 C C . PRO A 1 67 ? -17.357 4.415 18.888 1.00 97.19 67 PRO A C 1
ATOM 482 O O . PRO A 1 67 ? -16.310 3.780 18.985 1.00 97.19 67 PRO A O 1
ATOM 485 N N . ASP A 1 68 ? -18.475 3.867 18.413 1.00 98.19 68 ASP A N 1
ATOM 486 C CA . ASP A 1 68 ? -18.554 2.497 17.891 1.00 98.19 68 ASP A CA 1
ATOM 487 C C . ASP A 1 68 ? -18.114 2.395 16.415 1.00 98.19 68 ASP A C 1
ATOM 489 O O . ASP A 1 68 ? -18.242 1.343 15.788 1.00 98.19 68 ASP A O 1
ATOM 493 N N . THR A 1 69 ? -17.602 3.484 15.828 1.00 98.19 69 THR A N 1
ATOM 494 C CA . THR A 1 69 ? -17.184 3.554 14.423 1.00 98.19 69 THR A CA 1
ATOM 495 C C . THR A 1 69 ? -15.734 4.009 14.268 1.00 98.19 69 THR A C 1
ATOM 497 O O . THR A 1 69 ? -15.162 4.690 15.121 1.00 98.19 69 THR A O 1
ATOM 500 N N . THR A 1 70 ? -15.124 3.626 13.146 1.00 97.88 70 THR A N 1
ATOM 501 C CA . THR A 1 70 ? -13.788 4.082 12.742 1.00 97.88 70 THR A CA 1
ATOM 502 C C . THR A 1 70 ? -13.912 5.004 11.539 1.00 97.88 70 THR A C 1
ATOM 504 O O . THR A 1 70 ? -14.462 4.613 10.510 1.00 97.88 70 THR A O 1
ATOM 507 N N . THR A 1 71 ? -13.357 6.205 11.654 1.00 97.44 71 THR A N 1
ATOM 508 C CA . THR A 1 71 ? -13.193 7.131 10.536 1.00 97.44 71 THR A CA 1
ATOM 509 C C . THR A 1 71 ? -11.916 6.788 9.786 1.00 97.44 71 THR A C 1
ATOM 511 O O . THR A 1 71 ? -10.845 6.691 10.387 1.00 97.44 71 THR A O 1
ATOM 514 N N . LEU A 1 72 ? -12.035 6.636 8.467 1.00 96.06 72 LEU A N 1
ATOM 515 C CA . LEU A 1 72 ? -10.916 6.438 7.552 1.00 96.06 72 LEU A CA 1
ATOM 516 C C . LEU A 1 72 ? -10.800 7.647 6.624 1.00 96.06 72 LEU A C 1
ATOM 518 O O . LEU A 1 72 ? -11.786 8.064 6.018 1.00 96.06 72 LEU A O 1
ATOM 522 N N . ILE A 1 73 ? -9.590 8.185 6.498 1.00 93.31 73 ILE A N 1
ATOM 523 C CA . ILE A 1 73 ? -9.242 9.235 5.536 1.00 93.31 73 ILE A CA 1
ATOM 524 C C . ILE A 1 73 ? -8.062 8.724 4.721 1.00 93.31 73 ILE A C 1
ATOM 526 O O . ILE A 1 73 ? -7.090 8.237 5.294 1.00 93.31 73 ILE A O 1
ATOM 530 N N . ALA A 1 74 ? -8.138 8.844 3.401 1.00 90.25 74 ALA A N 1
ATOM 531 C CA . ALA A 1 74 ? -7.071 8.439 2.500 1.00 90.25 74 ALA A CA 1
ATOM 532 C C . ALA A 1 74 ? -6.780 9.549 1.487 1.00 90.25 74 ALA A C 1
ATOM 534 O O . ALA A 1 74 ? -7.687 10.262 1.053 1.00 90.25 74 ALA A O 1
ATOM 535 N N . ASN A 1 75 ? -5.502 9.688 1.144 1.00 85.25 75 ASN A N 1
ATOM 536 C CA . ASN A 1 75 ? -5.015 10.644 0.160 1.00 85.25 75 ASN A CA 1
ATOM 537 C C . ASN A 1 75 ? -4.588 9.905 -1.112 1.00 85.25 75 ASN A C 1
ATOM 539 O O . ASN A 1 75 ? -3.946 8.857 -1.042 1.00 85.25 75 ASN A O 1
ATOM 543 N N . TRP A 1 76 ? -4.897 10.496 -2.265 1.00 83.19 76 TRP A N 1
ATOM 544 C CA . TRP A 1 76 ? -4.422 10.071 -3.583 1.00 83.19 76 TRP A CA 1
ATOM 545 C C . TRP A 1 76 ? -3.720 11.248 -4.248 1.00 83.19 76 TRP A C 1
ATOM 547 O O . TRP A 1 76 ? -4.139 12.397 -4.084 1.00 83.19 76 TRP A O 1
ATOM 557 N N . LEU A 1 77 ? -2.634 10.983 -4.970 1.00 69.25 77 LEU A N 1
ATOM 558 C CA . LEU A 1 77 ? -1.794 12.055 -5.497 1.00 69.25 77 LEU A CA 1
ATOM 559 C C . LEU A 1 77 ? -2.337 12.641 -6.808 1.00 69.25 77 LEU A C 1
ATOM 561 O O . LEU A 1 77 ? -2.474 11.906 -7.785 1.00 69.25 77 LEU A O 1
ATOM 565 N N . PRO A 1 78 ? -2.515 13.973 -6.919 1.00 62.31 78 PRO A N 1
ATOM 566 C CA . PRO A 1 78 ? -2.359 14.647 -8.194 1.00 62.31 78 PRO A CA 1
ATOM 567 C C . PRO A 1 78 ? -0.851 14.800 -8.441 1.00 62.31 78 PRO A C 1
ATOM 569 O O . PRO A 1 78 ? -0.203 15.629 -7.811 1.00 62.31 78 PRO A O 1
ATOM 572 N N . PHE A 1 79 ? -0.302 14.001 -9.361 1.00 52.38 79 PHE A N 1
ATOM 573 C CA . PHE A 1 79 ? 1.116 13.988 -9.768 1.00 52.38 79 PHE A CA 1
ATOM 574 C C . PHE A 1 79 ? 2.092 13.275 -8.805 1.00 52.38 79 PHE A C 1
ATOM 576 O O . PHE A 1 79 ? 2.628 13.856 -7.865 1.00 52.38 79 PHE A O 1
ATOM 583 N N . GLN A 1 80 ? 2.395 12.007 -9.111 1.00 52.84 80 GLN A N 1
ATOM 584 C CA . GLN A 1 80 ? 3.589 11.299 -8.633 1.00 52.84 80 GLN A CA 1
ATOM 585 C C . GLN A 1 80 ? 4.633 11.252 -9.752 1.00 52.84 80 GLN A C 1
ATOM 587 O O . GLN A 1 80 ? 4.351 10.731 -10.830 1.00 52.84 80 GLN A O 1
ATOM 592 N N . GLU A 1 81 ? 5.844 11.747 -9.498 1.00 54.69 81 GLU A N 1
ATOM 593 C CA . GLU A 1 81 ? 6.988 11.486 -10.377 1.00 54.69 81 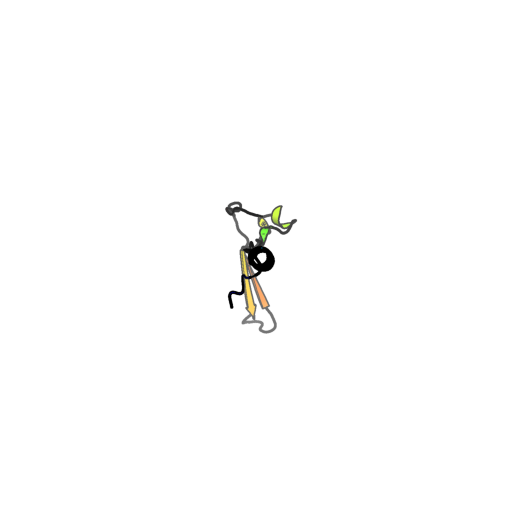GLU A CA 1
ATOM 594 C C . GLU A 1 81 ? 7.211 9.953 -10.439 1.00 54.69 81 GLU A C 1
ATOM 596 O O . GLU A 1 81 ? 7.161 9.273 -9.398 1.00 54.69 81 GLU A O 1
ATOM 601 N N . PRO A 1 82 ? 7.373 9.351 -11.634 1.00 52.16 82 PRO A N 1
ATOM 602 C CA . PRO A 1 82 ? 7.678 7.928 -11.748 1.00 52.16 82 PRO A CA 1
ATOM 603 C C . PRO A 1 82 ? 8.957 7.584 -10.966 1.00 52.16 82 PRO A C 1
ATOM 605 O O . PRO A 1 82 ? 9.872 8.391 -10.843 1.00 52.16 82 PRO A O 1
ATOM 608 N N . ALA A 1 83 ? 8.966 6.390 -10.370 1.00 54.88 83 ALA A N 1
ATOM 609 C CA . ALA A 1 83 ? 9.878 5.992 -9.302 1.00 54.88 83 ALA A CA 1
ATOM 610 C C . ALA A 1 83 ? 11.357 6.184 -9.679 1.00 54.88 83 ALA A C 1
ATOM 612 O O . ALA A 1 83 ? 11.838 5.618 -10.657 1.00 54.88 83 ALA A O 1
ATOM 613 N N . GLY A 1 84 ? 12.083 6.949 -8.861 1.00 53.78 84 GLY A N 1
ATOM 614 C CA . GLY A 1 84 ? 13.538 7.066 -8.910 1.00 53.78 84 GLY A CA 1
ATOM 615 C C . GLY A 1 84 ? 14.180 6.150 -7.874 1.00 53.78 84 GLY A C 1
ATOM 616 O O . GLY A 1 84 ? 14.490 6.586 -6.770 1.00 53.78 84 GLY A O 1
ATOM 617 N N . GLY A 1 85 ? 14.370 4.877 -8.206 1.00 49.88 85 GLY A N 1
ATOM 618 C CA . GLY A 1 85 ? 15.062 3.923 -7.340 1.00 49.88 85 GLY A CA 1
ATOM 619 C C . GLY A 1 85 ? 15.370 2.626 -8.088 1.00 49.88 85 GLY A C 1
ATOM 620 O O . GLY A 1 85 ? 14.538 2.191 -8.876 1.00 49.88 85 GLY A O 1
ATOM 621 N N . PRO A 1 86 ? 16.564 2.035 -7.917 1.00 45.44 86 PRO A N 1
ATOM 622 C CA . PRO A 1 86 ? 17.199 1.243 -8.969 1.00 45.44 86 PRO A CA 1
ATOM 623 C C . PRO A 1 86 ? 16.658 -0.173 -9.193 1.00 45.44 86 PRO A C 1
ATOM 625 O O . PRO A 1 86 ? 17.138 -0.802 -10.128 1.00 45.44 86 PRO A O 1
ATOM 628 N N . ASN A 1 87 ? 15.725 -0.699 -8.394 1.00 43.41 87 ASN A N 1
ATOM 629 C CA . ASN A 1 87 ? 15.310 -2.099 -8.525 1.00 43.41 87 ASN A CA 1
ATOM 630 C C . ASN A 1 87 ? 13.817 -2.313 -8.245 1.00 43.41 87 ASN A C 1
ATOM 632 O O . ASN A 1 87 ? 13.268 -1.698 -7.329 1.00 43.41 87 ASN A O 1
ATOM 636 N N . PHE A 1 88 ? 13.247 -3.211 -9.052 1.00 54.06 88 PHE A N 1
ATOM 637 C CA . PHE A 1 88 ? 12.051 -4.021 -8.811 1.00 54.06 88 PHE A CA 1
ATOM 638 C C . PHE A 1 88 ? 12.488 -5.342 -8.164 1.00 54.06 88 PHE A C 1
ATOM 640 O O . PHE A 1 88 ? 13.619 -5.784 -8.492 1.00 54.06 88 PHE A O 1
#

Radius of gyration: 31.2 Å; Cα contacts (8 Å, |Δi|>4): 49; chains: 1; bounding box: 87×57×35 Å

Sequence (88 aa):
MQLIPRKKHVRGAMCCFAASALAVTGSAALLAAEVGTASSHREAPLILNDPQADNTDVYAFVSPDAPDTTTLIANWLPFQEPAGGPNF